Protein AF-A0A934XZX6-F1 (afdb_monomer_lite)

Radius of gyration: 15.82 Å; chains: 1; bounding box: 39×32×46 Å

pLDDT: mean 93.65, std 9.52, range [42.94, 98.75]

Structure (mmCIF, N/CA/C/O backbone):
data_AF-A0A934XZX6-F1
#
_entry.id   AF-A0A934XZX6-F1
#
loop_
_atom_site.group_PDB
_atom_site.id
_atom_site.type_symbol
_atom_site.label_atom_id
_atom_site.label_alt_id
_atom_site.label_comp_id
_atom_site.label_asym_id
_atom_site.label_entity_id
_atom_site.label_seq_id
_atom_site.pdbx_PDB_ins_code
_atom_site.Cartn_x
_atom_site.Cartn_y
_atom_site.Cartn_z
_atom_site.occupancy
_atom_site.B_iso_or_equiv
_atom_site.auth_seq_id
_atom_site.auth_comp_id
_atom_site.auth_asym_id
_atom_site.auth_atom_id
_atom_site.pdbx_PDB_model_num
ATOM 1 N N . MET A 1 1 ? -11.039 -6.666 7.374 1.00 94.94 1 MET A N 1
ATOM 2 C CA . MET A 1 1 ? -9.966 -7.394 6.669 1.00 94.94 1 MET A CA 1
ATOM 3 C C . MET A 1 1 ? -8.770 -6.469 6.512 1.00 94.94 1 MET A C 1
ATOM 5 O O . MET A 1 1 ? -8.986 -5.279 6.306 1.00 94.94 1 MET A O 1
ATOM 9 N N . PHE A 1 2 ? -7.554 -7.000 6.624 1.00 96.88 2 PHE A N 1
ATOM 10 C CA . PHE A 1 2 ? -6.313 -6.301 6.284 1.00 96.88 2 PHE A CA 1
ATOM 11 C C . PHE A 1 2 ? -5.575 -7.137 5.237 1.00 96.88 2 PHE A C 1
ATOM 13 O O . PHE A 1 2 ? -5.331 -8.318 5.480 1.00 96.88 2 PHE A O 1
ATOM 20 N N . VAL A 1 3 ? -5.245 -6.537 4.098 1.00 97.12 3 VAL A N 1
ATOM 21 C CA . VAL A 1 3 ? -4.488 -7.172 3.016 1.00 97.12 3 VAL A CA 1
ATOM 22 C C . VAL A 1 3 ? -3.254 -6.330 2.735 1.00 97.12 3 VAL A C 1
ATOM 24 O O . VAL A 1 3 ? -3.350 -5.121 2.529 1.00 97.12 3 VAL A O 1
ATOM 27 N N . PHE A 1 4 ? -2.100 -6.990 2.708 1.00 96.38 4 PHE A N 1
ATOM 28 C CA . PHE A 1 4 ? -0.853 -6.423 2.217 1.00 96.38 4 PHE A CA 1
ATOM 29 C C . PHE A 1 4 ? -0.413 -7.201 0.978 1.00 96.38 4 PHE A C 1
ATOM 31 O O . PHE A 1 4 ? -0.257 -8.419 1.037 1.00 96.38 4 PHE A O 1
ATOM 38 N N . MET A 1 5 ? -0.235 -6.492 -0.132 1.00 95.00 5 MET A N 1
ATOM 39 C CA . MET A 1 5 ? 0.213 -7.037 -1.410 1.00 95.00 5 MET A CA 1
ATOM 40 C C . MET A 1 5 ? 1.557 -6.419 -1.761 1.00 95.00 5 MET A C 1
ATOM 42 O O . MET A 1 5 ? 1.690 -5.198 -1.760 1.00 95.00 5 MET A O 1
ATOM 46 N N . THR A 1 6 ? 2.551 -7.246 -2.080 1.00 93.38 6 THR A N 1
ATOM 47 C CA . THR A 1 6 ? 3.895 -6.780 -2.437 1.00 93.38 6 THR A CA 1
ATOM 48 C C . THR A 1 6 ? 4.460 -7.585 -3.596 1.00 93.38 6 THR A C 1
ATOM 50 O O . THR A 1 6 ? 4.534 -8.805 -3.512 1.00 93.38 6 THR A O 1
ATOM 53 N N . SER A 1 7 ? 4.810 -6.903 -4.682 1.00 92.56 7 SER A N 1
ATOM 54 C CA . SER A 1 7 ? 5.421 -7.476 -5.891 1.00 92.56 7 SER A CA 1
ATOM 55 C C . SER A 1 7 ? 5.932 -6.332 -6.776 1.00 92.56 7 SER A C 1
ATOM 57 O O . SER A 1 7 ? 5.983 -5.176 -6.348 1.00 92.56 7 SER A O 1
ATOM 59 N N . HIS A 1 8 ? 6.294 -6.640 -8.016 1.00 93.56 8 HIS A N 1
ATOM 60 C CA . HIS A 1 8 ? 6.417 -5.655 -9.080 1.00 93.56 8 HIS A CA 1
ATOM 61 C C . HIS A 1 8 ? 5.036 -5.145 -9.523 1.00 93.56 8 HIS A C 1
ATOM 63 O O . HIS A 1 8 ? 4.007 -5.771 -9.252 1.00 93.56 8 HIS A O 1
ATOM 69 N N . GLY A 1 9 ? 5.028 -4.005 -10.210 1.00 93.75 9 GLY A N 1
ATOM 70 C CA . GLY A 1 9 ? 3.834 -3.457 -10.844 1.00 93.75 9 GLY A CA 1
ATOM 71 C C . GLY A 1 9 ? 4.145 -2.917 -12.235 1.00 93.75 9 GLY A C 1
ATOM 72 O O . GLY A 1 9 ? 5.299 -2.572 -12.506 1.00 93.75 9 GLY A O 1
ATOM 73 N N . SER A 1 10 ? 3.134 -2.883 -13.100 1.00 95.25 10 SER A N 1
ATOM 74 C CA . SER A 1 10 ? 3.214 -2.342 -14.463 1.00 95.25 10 SER A CA 1
ATOM 75 C C . SER A 1 10 ? 2.642 -0.924 -14.560 1.00 95.25 10 SER A C 1
ATOM 77 O O . SER A 1 10 ? 1.935 -0.464 -13.661 1.00 95.25 10 SER A O 1
ATOM 79 N N . GLU A 1 11 ? 2.934 -0.226 -15.661 1.00 95.94 11 GLU A N 1
ATOM 80 C CA . GLU A 1 11 ? 2.376 1.108 -15.948 1.00 95.94 11 GLU A CA 1
ATOM 81 C C . GLU A 1 11 ? 0.853 1.074 -16.140 1.00 95.94 11 GLU A C 1
ATOM 83 O O . GLU A 1 11 ? 0.170 2.065 -15.889 1.00 95.94 11 GLU A O 1
ATOM 88 N N . GLU A 1 12 ? 0.315 -0.091 -16.503 1.00 96.50 12 GLU A N 1
ATOM 89 C CA . GLU A 1 12 ? -1.111 -0.405 -16.587 1.00 96.50 12 GLU A CA 1
ATOM 90 C C . GLU A 1 12 ? -1.752 -0.704 -15.218 1.00 96.50 12 GLU A C 1
ATOM 92 O O . GLU A 1 12 ? -2.917 -1.094 -15.148 1.00 96.50 12 GLU A O 1
ATOM 97 N N . HIS A 1 13 ? -1.010 -0.499 -14.124 1.00 95.94 13 HIS A N 1
ATOM 98 C CA . HIS A 1 13 ? -1.451 -0.696 -12.737 1.00 95.94 13 HIS A CA 1
ATOM 99 C C . HIS A 1 13 ? -1.786 -2.142 -12.388 1.00 95.94 13 HIS A C 1
ATOM 101 O O . HIS A 1 13 ? -2.587 -2.396 -11.489 1.00 95.94 13 HIS A O 1
ATOM 107 N N . GLU A 1 14 ? -1.143 -3.097 -13.053 1.00 96.44 14 GLU A N 1
ATOM 108 C CA . GLU A 1 14 ? -1.261 -4.507 -12.705 1.00 96.44 14 GLU A CA 1
ATOM 109 C C . GLU A 1 14 ? -0.247 -4.866 -11.616 1.00 96.44 14 GLU A C 1
ATOM 111 O O . GLU A 1 14 ? 0.923 -4.478 -11.669 1.00 96.44 14 GLU A O 1
ATOM 116 N N . TRP A 1 15 ? -0.680 -5.647 -10.630 1.00 95.44 15 TRP A N 1
ATOM 117 C CA . TRP A 1 15 ? 0.200 -6.274 -9.654 1.00 95.44 15 TRP A CA 1
ATOM 118 C C . TRP A 1 15 ? 0.687 -7.607 -10.203 1.00 95.44 15 TRP A C 1
ATOM 120 O O . TRP A 1 15 ? -0.116 -8.494 -10.522 1.00 95.44 15 TRP A O 1
ATOM 130 N N . ILE A 1 16 ? 2.009 -7.739 -10.310 1.00 93.38 16 ILE A N 1
ATOM 131 C CA . ILE A 1 16 ? 2.596 -8.827 -11.080 1.00 93.38 16 ILE A CA 1
ATOM 132 C C . ILE A 1 16 ? 2.594 -10.129 -10.274 1.00 93.38 16 ILE A C 1
ATOM 134 O O . ILE A 1 16 ? 3.205 -10.225 -9.207 1.00 93.38 16 ILE A O 1
ATOM 138 N N . VAL A 1 17 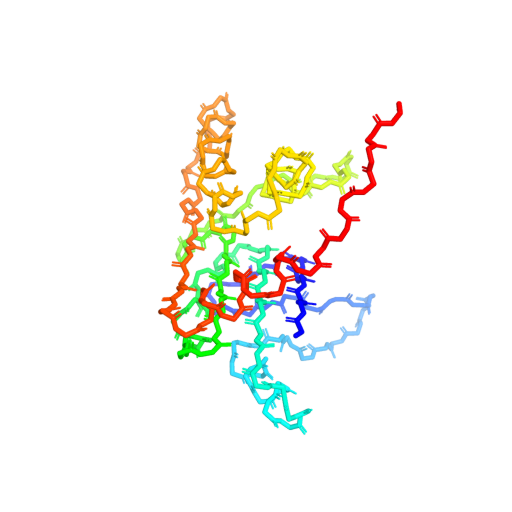? 1.940 -11.150 -10.819 1.00 92.19 17 VAL A N 1
ATOM 139 C CA . VAL A 1 17 ? 1.924 -12.528 -10.339 1.00 92.19 17 VAL A CA 1
ATOM 140 C C . VAL A 1 17 ? 2.897 -13.346 -11.186 1.00 92.19 17 VAL A C 1
ATOM 142 O O . VAL A 1 17 ? 2.690 -13.533 -12.386 1.00 92.19 17 VAL A O 1
ATOM 145 N N . GLN A 1 18 ? 3.936 -13.890 -10.554 1.00 88.81 18 GLN A N 1
ATOM 146 C CA . GLN A 1 18 ? 4.909 -14.752 -11.222 1.00 88.81 18 GLN A CA 1
ATOM 147 C C . GLN A 1 18 ? 5.114 -16.054 -10.443 1.00 88.81 18 GLN A C 1
ATOM 149 O O . GLN A 1 18 ? 5.358 -16.037 -9.237 1.00 88.81 18 GLN A O 1
ATOM 154 N N . LEU A 1 19 ? 5.033 -17.192 -11.142 1.00 88.25 19 LEU A N 1
ATOM 155 C CA . LEU A 1 19 ? 5.304 -18.518 -10.583 1.00 88.25 19 LEU A CA 1
ATOM 156 C C . LEU A 1 19 ? 6.055 -19.378 -11.605 1.00 88.25 19 LEU A C 1
ATOM 158 O O . LEU A 1 19 ? 5.447 -20.069 -12.424 1.00 88.25 19 LEU A O 1
ATOM 162 N N . GLY A 1 20 ? 7.387 -19.329 -11.551 1.00 88.38 20 GLY A N 1
ATOM 163 C CA . GLY A 1 20 ? 8.241 -19.981 -12.546 1.00 88.38 20 GLY A CA 1
ATOM 164 C C . GLY A 1 20 ? 7.925 -19.485 -13.959 1.00 88.38 20 GLY A C 1
ATOM 165 O O . GLY A 1 20 ? 7.745 -18.286 -14.165 1.00 88.38 20 GLY A O 1
ATOM 166 N N . ASP A 1 21 ? 7.802 -20.422 -14.899 1.00 89.25 21 ASP A N 1
ATOM 167 C CA . ASP A 1 21 ? 7.522 -20.140 -16.315 1.00 89.25 21 ASP A CA 1
ATOM 168 C C . ASP A 1 21 ? 6.016 -20.131 -16.649 1.00 89.25 21 ASP A C 1
ATOM 170 O O . ASP A 1 21 ? 5.629 -20.154 -17.819 1.00 89.25 21 ASP A O 1
ATOM 174 N N . LEU A 1 22 ? 5.137 -20.144 -15.639 1.00 89.81 22 LEU A N 1
ATOM 175 C CA . LEU A 1 22 ? 3.692 -20.131 -15.862 1.00 89.81 22 LEU A CA 1
ATOM 176 C C . LEU A 1 22 ? 3.215 -18.742 -16.288 1.00 89.81 22 LEU A C 1
ATOM 178 O O . LEU A 1 22 ? 3.472 -17.743 -15.617 1.00 89.81 22 LEU A O 1
ATOM 182 N N . THR A 1 23 ? 2.429 -18.696 -17.362 1.00 89.00 23 THR A N 1
ATOM 183 C CA . THR A 1 23 ? 1.658 -17.504 -17.721 1.00 89.00 23 THR A CA 1
ATOM 184 C C . THR A 1 23 ? 0.444 -17.408 -16.801 1.00 89.00 23 THR A C 1
ATOM 186 O O . THR A 1 23 ? -0.488 -18.205 -16.909 1.00 89.00 23 THR A O 1
ATOM 189 N N . LEU A 1 24 ? 0.473 -16.447 -15.880 1.00 91.56 24 LEU A N 1
ATOM 190 C CA . LEU A 1 24 ? -0.615 -16.170 -14.946 1.00 91.56 24 LEU A CA 1
ATOM 191 C C . LEU A 1 24 ? -1.299 -14.850 -15.298 1.00 91.56 24 LEU A C 1
ATOM 193 O O . LEU A 1 24 ? -0.683 -13.946 -15.865 1.00 91.56 24 LEU A O 1
ATOM 197 N N . THR A 1 25 ? -2.578 -14.746 -14.948 1.00 93.31 25 THR A N 1
ATOM 198 C CA . THR A 1 25 ? -3.305 -13.478 -15.005 1.00 93.31 25 THR A CA 1
ATOM 199 C C . THR A 1 25 ? -2.773 -12.562 -13.910 1.00 93.31 25 THR A C 1
ATOM 201 O O . THR A 1 25 ? -2.671 -12.974 -12.752 1.00 93.31 25 THR A O 1
ATOM 204 N N . GLN A 1 26 ? -2.408 -11.340 -14.289 1.00 96.12 26 GLN A N 1
ATOM 205 C CA . GLN A 1 26 ? -1.978 -10.313 -13.347 1.00 96.12 26 GLN A CA 1
ATOM 206 C C . GLN A 1 26 ? -3.193 -9.803 -12.564 1.00 96.12 26 GLN A C 1
ATOM 208 O O . GLN A 1 26 ? -4.323 -9.936 -13.026 1.00 96.12 26 GLN A O 1
ATOM 213 N N . ILE A 1 27 ? -2.985 -9.264 -11.365 1.00 97.19 27 ILE A N 1
ATOM 214 C CA . ILE A 1 27 ? -4.105 -8.789 -10.540 1.00 97.19 27 ILE A CA 1
ATOM 215 C C . ILE A 1 27 ? -4.313 -7.311 -10.837 1.00 97.19 27 ILE A C 1
ATOM 217 O O . ILE A 1 27 ? -3.401 -6.524 -10.612 1.00 97.19 27 ILE A O 1
ATOM 221 N N . THR A 1 28 ? -5.501 -6.912 -11.278 1.00 97.81 28 THR A N 1
ATOM 222 C CA . THR A 1 28 ? -5.862 -5.499 -11.489 1.00 97.81 28 THR A CA 1
ATOM 223 C C . THR A 1 28 ? -6.515 -4.882 -10.240 1.00 97.81 28 THR A C 1
ATOM 225 O O . THR A 1 28 ? -6.878 -5.604 -9.299 1.00 97.81 28 THR A O 1
ATOM 228 N N . PRO A 1 29 ? -6.693 -3.548 -10.180 1.00 97.62 29 PRO A N 1
ATOM 229 C CA . PRO A 1 29 ? -7.475 -2.918 -9.118 1.00 97.62 29 PRO A CA 1
ATOM 230 C C . PRO A 1 29 ? -8.926 -3.418 -9.050 1.00 97.62 29 PRO A C 1
ATOM 232 O O . PRO A 1 29 ? -9.439 -3.644 -7.951 1.00 97.62 29 PRO A O 1
ATOM 235 N N . ASP A 1 30 ? -9.565 -3.640 -10.202 1.00 97.94 30 ASP A N 1
ATOM 236 C CA . ASP A 1 30 ? -10.945 -4.130 -10.291 1.00 97.94 30 ASP A CA 1
ATOM 237 C C . ASP A 1 30 ? -11.081 -5.572 -9.783 1.00 97.94 30 ASP A C 1
ATOM 239 O O . ASP A 1 30 ? -12.019 -5.870 -9.040 1.00 97.94 30 ASP A O 1
ATOM 243 N N . ASP A 1 31 ? -10.113 -6.446 -10.086 1.00 97.69 31 ASP A N 1
ATOM 244 C CA . ASP A 1 31 ? -10.094 -7.824 -9.570 1.00 97.69 31 ASP A CA 1
ATOM 245 C C . ASP A 1 31 ? -10.093 -7.851 -8.039 1.00 97.69 31 ASP A C 1
ATOM 247 O O . ASP A 1 31 ? -10.774 -8.664 -7.411 1.00 97.69 31 ASP A O 1
ATOM 251 N N . LEU A 1 32 ? -9.344 -6.937 -7.415 1.00 97.19 32 LEU A N 1
ATOM 252 C CA . LEU A 1 32 ? -9.272 -6.841 -5.962 1.00 97.19 32 LEU A CA 1
ATOM 253 C C . LEU A 1 32 ? -10.585 -6.326 -5.355 1.00 97.19 32 LEU A C 1
ATOM 255 O O . LEU A 1 32 ? -11.003 -6.813 -4.302 1.00 97.19 32 LEU A O 1
ATOM 259 N N . VAL A 1 33 ? -11.257 -5.371 -6.007 1.00 97.31 33 VAL A N 1
ATOM 260 C CA . VAL A 1 33 ? -12.599 -4.926 -5.597 1.00 97.31 33 VAL A CA 1
ATOM 261 C C . VAL A 1 33 ? -13.594 -6.082 -5.691 1.00 97.31 33 VAL A C 1
ATOM 263 O O . VAL A 1 33 ? -14.265 -6.371 -4.698 1.00 97.31 33 VAL A O 1
ATOM 266 N N . ALA A 1 34 ? -13.628 -6.784 -6.827 1.00 97.88 34 ALA A N 1
ATOM 267 C CA . ALA A 1 34 ? -14.502 -7.934 -7.039 1.00 97.88 34 ALA A CA 1
ATOM 268 C C . ALA A 1 34 ? -14.262 -9.029 -5.988 1.00 97.88 34 ALA A C 1
ATOM 270 O O . ALA A 1 34 ? -15.206 -9.496 -5.356 1.00 97.88 34 ALA A O 1
ATOM 271 N N . ALA A 1 35 ? -12.998 -9.362 -5.705 1.00 97.12 35 ALA A N 1
ATOM 272 C CA . ALA A 1 35 ? -12.647 -10.358 -4.695 1.00 97.12 35 ALA A CA 1
ATOM 273 C C . ALA A 1 35 ? -13.141 -9.983 -3.287 1.00 97.12 35 ALA A C 1
ATOM 275 O O . ALA A 1 35 ? -13.584 -10.849 -2.526 1.00 97.12 35 ALA A O 1
ATOM 276 N N . TYR A 1 36 ? -13.078 -8.702 -2.912 1.00 97.50 36 TYR A N 1
ATOM 277 C CA . TYR A 1 36 ? -13.629 -8.248 -1.636 1.00 97.50 36 TYR A CA 1
ATOM 278 C C . TYR A 1 36 ? -15.150 -8.349 -1.584 1.00 97.50 36 TYR A C 1
ATOM 280 O O . TYR A 1 36 ? -15.693 -8.751 -0.550 1.00 97.50 36 TYR A O 1
ATOM 288 N N . ASP A 1 37 ? -15.819 -7.964 -2.665 1.00 96.62 37 ASP A N 1
ATOM 289 C CA . ASP A 1 37 ? -17.275 -7.921 -2.734 1.00 96.62 37 ASP A CA 1
ATOM 290 C C . ASP A 1 37 ? -17.859 -9.346 -2.749 1.00 96.62 37 ASP A C 1
ATOM 292 O O . ASP A 1 37 ? -18.757 -9.640 -1.954 1.00 96.62 37 ASP A O 1
ATOM 296 N N . ASP A 1 38 ? -17.264 -10.263 -3.519 1.00 98.00 38 ASP A N 1
ATOM 297 C CA . ASP A 1 38 ? -17.613 -11.692 -3.554 1.00 98.00 38 ASP A CA 1
ATOM 298 C C . ASP A 1 38 ? -17.432 -12.367 -2.187 1.00 98.00 38 ASP A C 1
ATOM 300 O O . ASP A 1 38 ? -18.231 -13.212 -1.775 1.00 98.00 38 ASP A O 1
ATOM 304 N N . ALA A 1 39 ? -16.403 -11.964 -1.437 1.00 97.69 39 ALA A N 1
ATOM 305 C CA . ALA A 1 39 ? -16.158 -12.444 -0.079 1.00 97.69 39 ALA A CA 1
ATOM 306 C C . ALA A 1 39 ? -17.036 -11.755 0.990 1.00 97.69 39 ALA A C 1
ATOM 308 O O . ALA A 1 39 ? -16.933 -12.086 2.176 1.00 97.69 39 ALA A O 1
ATOM 309 N N . GLY A 1 40 ? -17.872 -10.778 0.618 1.00 97.50 40 GLY A N 1
ATOM 310 C CA . GLY A 1 40 ? -18.708 -10.012 1.549 1.00 97.50 40 GLY A CA 1
ATOM 311 C C . GLY A 1 40 ? -17.913 -9.115 2.510 1.00 97.50 40 GLY A C 1
ATOM 312 O O . GLY A 1 40 ? -18.368 -8.814 3.621 1.00 97.50 40 GLY A O 1
ATOM 313 N N . ILE A 1 41 ? -16.704 -8.692 2.128 1.00 97.62 41 ILE A N 1
ATOM 314 C CA . ILE A 1 41 ? -15.796 -7.909 2.973 1.00 97.62 41 ILE A CA 1
ATOM 315 C C . ILE A 1 41 ? -16.170 -6.426 2.913 1.00 97.62 41 ILE A C 1
ATOM 317 O O . ILE A 1 41 ? -15.725 -5.670 2.055 1.00 97.62 41 ILE A O 1
ATOM 321 N N . ARG A 1 42 ? -16.934 -5.978 3.912 1.00 96.50 42 ARG A N 1
ATOM 322 C CA . ARG A 1 42 ? -17.336 -4.568 4.040 1.00 96.50 42 ARG A CA 1
ATOM 323 C C . ARG A 1 42 ? -16.199 -3.631 4.457 1.00 96.50 42 ARG A C 1
ATOM 325 O O . ARG A 1 42 ? -16.029 -2.574 3.862 1.00 96.50 42 ARG A O 1
ATOM 332 N N . TRP A 1 43 ? -15.484 -3.969 5.534 1.00 98.19 43 TRP A N 1
ATOM 333 C CA . TRP A 1 43 ? -14.438 -3.121 6.119 1.00 98.19 43 TRP A CA 1
ATOM 334 C C . TRP A 1 43 ? -13.063 -3.640 5.716 1.00 98.19 43 TRP A C 1
ATOM 336 O O . TRP A 1 43 ? -12.647 -4.720 6.166 1.00 98.19 43 TRP A O 1
ATOM 346 N N . ARG A 1 44 ? -12.363 -2.875 4.880 1.00 97.56 44 ARG A N 1
ATOM 347 C CA . ARG A 1 44 ? -11.115 -3.303 4.242 1.00 97.56 44 ARG A CA 1
ATOM 348 C C . ARG A 1 44 ? -10.004 -2.272 4.407 1.00 97.56 44 ARG A C 1
ATOM 350 O O . ARG A 1 44 ? -10.229 -1.073 4.272 1.00 97.56 44 ARG A O 1
ATOM 357 N N . VAL A 1 45 ? -8.814 -2.770 4.725 1.00 98.38 45 VAL A N 1
ATOM 358 C CA . VAL A 1 45 ? -7.554 -2.034 4.654 1.00 98.38 45 VAL A CA 1
ATOM 359 C C . VAL A 1 45 ? -6.691 -2.738 3.616 1.00 98.38 45 VAL A C 1
ATOM 361 O O . VAL A 1 45 ? -6.360 -3.909 3.809 1.00 98.38 45 VAL A O 1
ATOM 364 N N . SER A 1 46 ? -6.358 -2.039 2.537 1.00 98.56 46 SER A N 1
ATOM 365 C CA . SER A 1 46 ? -5.503 -2.529 1.456 1.00 98.56 46 SER A CA 1
ATOM 366 C C . SER A 1 46 ? -4.200 -1.746 1.456 1.00 98.56 46 SER A C 1
ATOM 368 O O . SER A 1 46 ? -4.212 -0.525 1.311 1.00 98.56 46 SER A O 1
ATOM 370 N N . VAL A 1 47 ? -3.079 -2.444 1.592 1.00 98.38 47 VAL A N 1
ATOM 371 C CA . VAL A 1 47 ? -1.740 -1.872 1.451 1.00 98.38 47 VAL A CA 1
ATOM 372 C C . VAL A 1 47 ? -1.089 -2.507 0.225 1.00 98.38 47 VAL A C 1
ATOM 374 O O . VAL A 1 47 ? -0.827 -3.708 0.225 1.00 98.38 47 VAL A O 1
ATOM 377 N N . VAL A 1 48 ? -0.850 -1.718 -0.821 1.00 97.94 48 VAL A N 1
ATOM 378 C CA . VAL A 1 48 ? -0.299 -2.182 -2.102 1.00 97.94 48 VAL A CA 1
ATOM 379 C C . VAL A 1 48 ? 1.108 -1.614 -2.276 1.00 97.94 48 VAL A C 1
ATOM 381 O O . VAL A 1 48 ? 1.293 -0.416 -2.481 1.00 97.94 48 VAL A O 1
ATOM 384 N N . SER A 1 49 ? 2.114 -2.478 -2.172 1.00 96.69 49 SER A N 1
ATOM 385 C CA . SER A 1 49 ? 3.530 -2.142 -2.330 1.00 96.69 49 SER A CA 1
ATOM 386 C C . SER A 1 49 ? 4.055 -2.655 -3.665 1.00 96.69 49 SER A C 1
ATOM 388 O O . SER A 1 49 ? 4.530 -3.785 -3.752 1.00 96.69 49 SER A O 1
ATOM 390 N N . ALA A 1 50 ? 3.965 -1.814 -4.693 1.00 95.81 50 ALA A N 1
ATOM 391 C CA . ALA A 1 50 ? 4.502 -2.064 -6.028 1.00 95.81 50 ALA A CA 1
ATOM 392 C C . ALA A 1 50 ? 4.767 -0.734 -6.759 1.00 95.81 50 ALA A C 1
ATOM 394 O O . ALA A 1 50 ? 4.221 0.310 -6.371 1.00 95.81 50 ALA A O 1
ATOM 395 N N . CYS A 1 51 ? 5.554 -0.773 -7.841 1.00 96.31 51 CYS A N 1
ATOM 396 C CA . CYS A 1 51 ? 5.623 0.345 -8.787 1.00 96.31 51 CYS A CA 1
ATOM 397 C C . CYS A 1 51 ? 4.223 0.645 -9.334 1.00 96.31 51 CYS A C 1
ATOM 399 O O . CYS A 1 51 ? 3.413 -0.268 -9.485 1.00 96.31 51 CYS A O 1
ATOM 401 N N . TYR A 1 52 ? 3.933 1.923 -9.576 1.00 97.69 52 TYR A N 1
ATOM 402 C CA . TYR A 1 52 ? 2.659 2.403 -10.118 1.00 97.69 52 TYR A CA 1
ATOM 403 C C . TYR A 1 52 ? 1.419 2.043 -9.272 1.00 97.69 52 TYR A C 1
ATOM 405 O O . TYR A 1 52 ? 0.279 2.216 -9.704 1.00 97.69 52 TYR A O 1
ATOM 413 N N . SER A 1 53 ? 1.615 1.594 -8.022 1.00 98.00 53 SER A N 1
ATOM 414 C CA . SER A 1 53 ? 0.539 1.135 -7.126 1.00 98.00 53 SER A CA 1
ATOM 415 C C . SER A 1 53 ? -0.527 2.191 -6.828 1.00 98.00 53 SER A C 1
ATOM 417 O O . SER A 1 53 ? -1.643 1.833 -6.456 1.00 98.00 53 SER A O 1
ATOM 419 N N . GLY A 1 54 ? -0.241 3.477 -7.045 1.00 97.69 54 GLY A N 1
ATOM 420 C CA . GLY A 1 54 ? -1.218 4.561 -6.951 1.00 97.69 54 GLY A CA 1
ATOM 421 C C . GLY A 1 54 ? -2.441 4.376 -7.857 1.00 97.69 54 GLY A C 1
ATOM 422 O O . GLY A 1 54 ? -3.501 4.913 -7.541 1.00 97.69 54 GLY A O 1
ATOM 423 N N . GLY A 1 55 ? -2.353 3.560 -8.917 1.00 97.88 55 GLY A N 1
ATOM 424 C CA . GLY A 1 55 ? -3.509 3.170 -9.735 1.00 97.88 55 GLY A CA 1
ATOM 425 C C . GLY A 1 55 ? -4.613 2.445 -8.955 1.00 9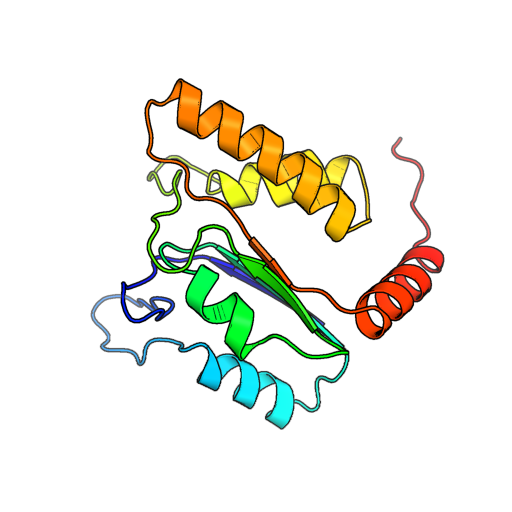7.88 55 GLY A C 1
ATOM 426 O O . GLY A 1 55 ? -5.795 2.589 -9.258 1.00 97.88 55 GLY A O 1
ATOM 427 N N . TYR A 1 56 ? -4.259 1.756 -7.865 1.00 98.25 56 TYR A N 1
ATOM 428 C CA . TYR A 1 56 ? -5.230 1.117 -6.971 1.00 98.25 56 TYR A CA 1
ATOM 429 C C . TYR A 1 56 ? -5.966 2.122 -6.085 1.00 98.25 56 TYR A C 1
ATOM 431 O O . TYR A 1 56 ? -7.063 1.829 -5.610 1.00 98.25 56 TYR A O 1
ATOM 439 N N . ALA A 1 57 ? -5.368 3.286 -5.810 1.00 97.06 57 ALA A N 1
ATOM 440 C CA . ALA A 1 57 ? -5.856 4.198 -4.782 1.00 97.06 57 ALA A CA 1
ATOM 441 C C . ALA A 1 57 ? -7.279 4.690 -5.075 1.00 97.06 57 ALA A C 1
ATOM 443 O O . ALA A 1 57 ? -8.117 4.682 -4.175 1.00 97.06 57 ALA A O 1
ATOM 444 N N . GLU A 1 58 ? -7.549 5.092 -6.320 1.00 95.00 58 GLU A N 1
ATOM 445 C CA . GLU A 1 58 ? -8.854 5.628 -6.718 1.00 95.00 58 GLU A CA 1
ATOM 446 C C . GLU A 1 58 ? -9.905 4.524 -6.875 1.00 95.00 58 GLU A C 1
ATOM 448 O O . GLU A 1 58 ? -11.000 4.643 -6.334 1.00 95.00 58 GLU A O 1
ATOM 453 N N . VAL A 1 59 ? -9.559 3.413 -7.536 1.00 97.62 59 VAL A N 1
ATOM 454 C CA . VAL A 1 59 ? -10.497 2.305 -7.799 1.00 97.62 59 VAL A CA 1
ATOM 455 C C . VAL A 1 59 ? -10.981 1.650 -6.501 1.00 97.62 59 VAL A C 1
ATOM 457 O O . VAL A 1 59 ? -12.157 1.318 -6.361 1.00 97.62 59 VAL A O 1
ATOM 460 N N . LEU A 1 60 ? -10.098 1.497 -5.509 1.00 97.69 60 LEU A N 1
ATOM 461 C CA . LEU A 1 60 ? -10.455 0.889 -4.224 1.00 97.69 60 LEU A CA 1
ATOM 462 C C . LEU A 1 60 ? -11.073 1.874 -3.218 1.00 97.69 60 LEU A C 1
ATOM 464 O O . LEU A 1 60 ? -11.464 1.450 -2.117 1.00 97.69 60 LEU A O 1
ATOM 468 N N . ALA A 1 61 ? -11.134 3.169 -3.540 1.00 97.31 61 ALA A N 1
ATOM 469 C CA . ALA A 1 61 ? -11.658 4.181 -2.636 1.00 97.31 61 ALA A CA 1
ATOM 470 C C . ALA A 1 61 ? -13.149 3.938 -2.364 1.00 97.31 61 ALA A C 1
ATOM 472 O O . ALA A 1 61 ? -13.983 3.869 -3.261 1.00 97.31 61 ALA A O 1
ATOM 473 N N . ALA A 1 62 ? -13.503 3.814 -1.087 1.00 97.44 62 ALA A N 1
ATOM 474 C CA . ALA A 1 62 ? -14.884 3.664 -0.650 1.00 97.44 62 ALA A CA 1
ATOM 475 C C . ALA A 1 62 ? -15.025 4.155 0.796 1.00 97.44 62 ALA A C 1
ATOM 477 O O . ALA A 1 62 ? -14.043 4.138 1.542 1.00 97.44 62 ALA A O 1
ATOM 478 N N . PRO A 1 63 ? -16.240 4.508 1.261 1.00 98.38 63 PRO A N 1
ATOM 479 C CA . PRO A 1 63 ? -16.449 4.951 2.641 1.00 98.38 63 PRO A CA 1
ATOM 480 C C . PRO A 1 63 ? -15.937 3.961 3.702 1.00 98.38 63 PRO A C 1
ATOM 482 O O . PRO A 1 63 ? -15.570 4.363 4.804 1.00 98.38 63 PRO A O 1
ATOM 485 N N . THR A 1 64 ? -15.910 2.667 3.373 1.00 98.38 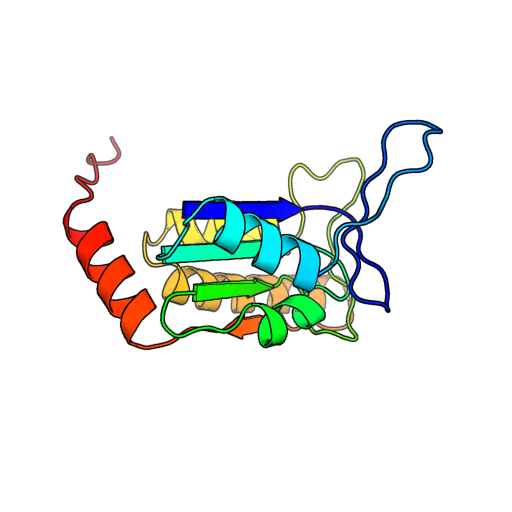64 THR A N 1
ATOM 486 C CA . THR A 1 64 ? -15.491 1.565 4.250 1.00 98.38 64 THR A CA 1
ATOM 487 C C . THR A 1 64 ? -14.118 0.979 3.887 1.00 98.38 64 THR A C 1
ATOM 489 O O . THR A 1 64 ? -13.788 -0.127 4.325 1.00 98.38 64 THR A O 1
ATOM 492 N N . SER A 1 65 ? -13.318 1.707 3.101 1.00 98.31 65 SER A N 1
ATOM 493 C CA . SER A 1 65 ? -12.017 1.272 2.585 1.00 98.31 65 SER A CA 1
ATOM 494 C C . SER A 1 65 ? -10.910 2.251 2.972 1.00 98.31 65 SER A C 1
ATOM 496 O O . SER A 1 65 ? -11.045 3.457 2.772 1.00 98.31 65 SER A O 1
ATOM 498 N N . LEU A 1 66 ? -9.816 1.725 3.521 1.00 98.62 66 LEU A N 1
ATOM 499 C CA . LEU A 1 66 ? -8.548 2.435 3.676 1.00 98.62 66 LEU A CA 1
ATOM 500 C C . LEU A 1 66 ? -7.566 1.844 2.666 1.00 98.62 66 LEU A C 1
ATOM 502 O O . LEU A 1 66 ? -7.282 0.649 2.724 1.00 98.62 66 LEU A O 1
ATOM 506 N N . VAL A 1 67 ? -7.039 2.669 1.768 1.00 98.69 67 VAL A N 1
ATOM 507 C CA . VAL A 1 67 ? -6.092 2.242 0.731 1.00 98.69 67 VAL A CA 1
ATOM 508 C C . VAL A 1 67 ? -4.782 2.982 0.927 1.00 98.69 67 VAL A C 1
ATOM 510 O O . VAL A 1 67 ? -4.772 4.205 1.055 1.00 98.69 67 VAL A O 1
ATOM 513 N N . ILE A 1 68 ? -3.679 2.244 0.961 1.00 98.75 68 ILE A N 1
ATOM 514 C CA . ILE A 1 68 ? -2.325 2.778 1.083 1.00 98.75 68 ILE A CA 1
ATOM 515 C C . ILE A 1 68 ? -1.487 2.189 -0.047 1.00 98.75 68 ILE A C 1
ATOM 517 O O . ILE A 1 68 ? -1.527 0.985 -0.289 1.00 98.75 68 ILE A O 1
ATOM 521 N N . THR A 1 69 ? -0.730 3.036 -0.734 1.00 98.56 69 THR A N 1
ATOM 522 C CA . THR A 1 69 ? 0.071 2.666 -1.908 1.00 98.56 69 THR A CA 1
ATOM 523 C C . THR A 1 69 ? 1.509 3.131 -1.723 1.00 98.56 69 THR A C 1
ATOM 525 O O . THR A 1 69 ? 1.749 4.189 -1.133 1.00 98.56 69 THR A O 1
ATOM 528 N N . ALA A 1 70 ? 2.465 2.329 -2.189 1.00 98.12 70 ALA A N 1
ATOM 529 C CA . ALA A 1 70 ? 3.890 2.621 -2.037 1.00 98.12 70 ALA A CA 1
ATOM 530 C C . ALA A 1 70 ? 4.416 3.672 -3.017 1.00 98.12 70 ALA A C 1
ATOM 532 O O . ALA A 1 70 ? 5.489 4.214 -2.777 1.00 98.12 70 ALA A O 1
ATOM 533 N N . ALA A 1 71 ? 3.685 3.952 -4.094 1.00 98.12 71 ALA A N 1
ATOM 534 C CA . ALA A 1 71 ? 4.045 4.962 -5.077 1.00 98.12 71 ALA A CA 1
ATOM 535 C C . ALA A 1 71 ? 2.800 5.594 -5.704 1.00 98.12 71 ALA A C 1
ATOM 537 O O . ALA A 1 71 ? 1.712 5.018 -5.670 1.00 98.12 71 ALA A O 1
ATOM 538 N N . ARG A 1 72 ? 2.971 6.757 -6.330 1.00 98.31 72 ARG A N 1
ATOM 539 C CA . ARG A 1 72 ? 1.980 7.369 -7.221 1.00 98.31 72 ARG A CA 1
ATOM 540 C C . ARG A 1 72 ? 1.761 6.510 -8.475 1.00 98.31 72 ARG A C 1
ATOM 542 O O . ARG A 1 72 ? 2.590 5.678 -8.830 1.00 98.31 72 ARG A O 1
ATOM 549 N N . ALA A 1 73 ? 0.632 6.718 -9.150 1.00 97.69 73 ALA A N 1
ATOM 550 C CA . ALA A 1 73 ? 0.194 5.924 -10.304 1.00 97.69 73 ALA A CA 1
ATOM 551 C C . ALA A 1 73 ? 1.144 5.960 -11.523 1.00 97.69 73 ALA A C 1
ATOM 553 O O . ALA A 1 73 ? 1.058 5.102 -12.387 1.00 97.69 73 ALA A O 1
ATOM 554 N N . ASP A 1 74 ? 2.043 6.936 -11.607 1.00 97.06 74 ASP A N 1
ATOM 555 C CA . ASP A 1 74 ? 3.034 7.139 -12.677 1.00 97.06 74 ASP A CA 1
ATOM 556 C C . ASP A 1 74 ? 4.480 7.104 -12.131 1.00 97.06 74 ASP A C 1
ATOM 558 O O . ASP A 1 74 ? 5.398 7.650 -12.744 1.00 97.06 74 ASP A O 1
ATOM 562 N N . ARG A 1 75 ? 4.690 6.523 -10.939 1.00 96.88 75 ARG A N 1
ATOM 563 C CA . ARG A 1 75 ? 5.991 6.482 -10.256 1.00 96.88 75 ARG A CA 1
ATOM 564 C C . ARG A 1 75 ? 6.387 5.068 -9.852 1.00 96.88 75 ARG A C 1
ATOM 566 O O . ARG A 1 75 ? 5.555 4.232 -9.506 1.00 96.88 75 ARG A O 1
ATOM 573 N N . ASN A 1 76 ? 7.695 4.840 -9.810 1.00 95.75 76 ASN A N 1
ATOM 574 C CA . ASN A 1 76 ? 8.277 3.622 -9.260 1.00 95.75 76 ASN A CA 1
ATOM 575 C C . ASN A 1 76 ? 8.314 3.649 -7.727 1.00 95.75 76 ASN A C 1
ATOM 577 O O . ASN A 1 76 ? 8.292 4.708 -7.105 1.00 95.75 76 ASN A O 1
ATOM 581 N N . SER A 1 77 ? 8.411 2.460 -7.131 1.00 92.75 77 SER A N 1
ATOM 582 C CA . SER A 1 77 ? 8.738 2.256 -5.713 1.00 92.75 77 SER A CA 1
ATOM 583 C C . SER A 1 77 ? 10.060 1.491 -5.592 1.00 92.75 77 SER A C 1
ATOM 585 O O . SER A 1 77 ? 10.383 0.705 -6.484 1.00 92.75 77 SER A O 1
ATOM 587 N N . PHE A 1 78 ? 10.809 1.676 -4.501 1.00 93.62 78 PHE A N 1
ATOM 588 C CA . PHE A 1 78 ? 12.204 1.217 -4.406 1.00 93.62 78 PHE A CA 1
ATOM 589 C C . PHE A 1 78 ? 12.468 0.203 -3.281 1.00 93.62 78 PHE A C 1
ATOM 591 O O . PHE A 1 78 ? 11.634 -0.055 -2.407 1.00 93.62 78 PHE A O 1
ATOM 598 N N . GLY A 1 79 ? 13.676 -0.368 -3.294 1.00 85.38 79 GLY A N 1
ATOM 599 C CA . GLY A 1 79 ? 14.172 -1.269 -2.251 1.00 85.38 79 GLY A CA 1
ATOM 600 C C . GLY A 1 79 ? 13.896 -2.757 -2.478 1.00 85.38 79 GLY A C 1
ATOM 601 O O . GLY A 1 79 ? 13.975 -3.523 -1.527 1.00 85.38 79 GLY A O 1
ATOM 602 N N . CYS A 1 80 ? 13.576 -3.185 -3.701 1.00 76.56 80 CYS A N 1
ATOM 603 C CA . CYS A 1 80 ? 13.329 -4.591 -4.061 1.00 76.56 80 CYS A CA 1
ATOM 604 C C . CYS A 1 80 ? 14.613 -5.387 -4.398 1.00 76.56 80 CYS A C 1
ATOM 606 O O . CYS A 1 80 ? 14.592 -6.266 -5.256 1.00 76.56 80 CYS A O 1
ATOM 608 N N . GLY A 1 81 ? 15.751 -5.043 -3.785 1.00 72.00 81 GLY A N 1
ATOM 609 C CA . GLY A 1 81 ? 17.030 -5.718 -4.034 1.00 72.00 81 GLY A CA 1
ATOM 610 C C . GLY A 1 81 ? 17.062 -7.146 -3.478 1.00 72.00 81 GLY A C 1
ATOM 611 O O . GLY A 1 81 ? 16.368 -7.446 -2.513 1.00 72.00 81 GLY A O 1
ATOM 612 N N . ALA A 1 82 ? 17.898 -8.015 -4.058 1.00 61.16 82 ALA A N 1
ATOM 613 C CA . ALA A 1 82 ? 17.989 -9.433 -3.682 1.00 61.16 82 ALA A CA 1
ATOM 614 C C . ALA A 1 82 ? 18.349 -9.673 -2.200 1.00 61.16 82 ALA A C 1
ATOM 616 O O . ALA A 1 82 ? 17.943 -10.681 -1.631 1.00 61.16 82 ALA A O 1
ATOM 617 N N . ASP A 1 83 ? 19.064 -8.733 -1.578 1.00 65.94 83 ASP A N 1
ATOM 618 C CA . ASP A 1 83 ? 19.472 -8.800 -0.170 1.00 65.94 83 ASP A CA 1
ATOM 619 C C . ASP A 1 83 ? 18.511 -8.054 0.779 1.00 65.94 83 ASP A C 1
ATOM 621 O O . ASP A 1 83 ? 18.782 -7.921 1.973 1.00 65.94 83 ASP A O 1
ATOM 625 N N . ALA A 1 84 ? 17.403 -7.507 0.266 1.00 74.25 84 ALA A N 1
ATOM 626 C CA . ALA A 1 84 ? 16.466 -6.720 1.057 1.00 74.25 84 ALA A CA 1
ATOM 627 C C . ALA A 1 84 ? 15.322 -7.586 1.606 1.00 74.25 84 ALA A C 1
ATOM 629 O O . ALA A 1 84 ? 14.480 -8.069 0.855 1.00 74.25 84 ALA A O 1
ATOM 630 N N . ASP A 1 85 ? 15.220 -7.686 2.937 1.00 78.12 85 ASP A N 1
ATOM 631 C CA . ASP A 1 85 ? 14.085 -8.355 3.603 1.00 78.12 85 ASP A CA 1
ATOM 632 C C . ASP A 1 85 ? 12.732 -7.670 3.323 1.00 78.12 85 ASP A C 1
ATOM 634 O O . ASP A 1 85 ? 11.674 -8.293 3.397 1.00 78.12 85 ASP A O 1
ATOM 638 N N . LEU A 1 86 ? 12.756 -6.358 3.063 1.00 86.25 86 LEU A N 1
ATOM 639 C CA . LEU A 1 86 ? 11.587 -5.514 2.821 1.00 86.25 86 LEU A CA 1
ATOM 640 C C . LEU A 1 86 ? 11.936 -4.401 1.829 1.00 86.25 86 LEU A C 1
ATOM 642 O O . LEU A 1 86 ? 13.035 -3.842 1.887 1.00 86.25 86 LEU A O 1
ATOM 646 N N . THR A 1 87 ? 10.951 -4.002 1.017 1.00 92.69 87 THR A N 1
ATOM 647 C CA . THR A 1 87 ? 11.011 -2.772 0.209 1.00 92.69 87 THR A CA 1
ATOM 648 C C . THR A 1 87 ? 11.188 -1.535 1.096 1.00 92.69 87 THR A C 1
ATOM 650 O O . THR A 1 87 ? 10.961 -1.585 2.310 1.00 92.69 87 THR A O 1
ATOM 653 N N . TYR A 1 88 ? 11.549 -0.386 0.511 1.00 95.19 88 TYR A N 1
ATOM 654 C CA . TYR A 1 88 ? 11.670 0.867 1.272 1.00 95.19 88 TYR A CA 1
ATOM 655 C C . TYR A 1 88 ? 10.363 1.214 1.971 1.00 95.19 88 TYR A C 1
ATOM 657 O O . TYR A 1 88 ? 10.368 1.495 3.171 1.00 95.19 88 TYR A O 1
ATOM 665 N N . PHE A 1 89 ? 9.250 1.091 1.245 1.00 96.69 89 PHE A N 1
ATOM 666 C CA . PHE A 1 89 ? 7.921 1.269 1.807 1.00 96.69 89 PHE A CA 1
ATOM 667 C C . PHE A 1 89 ? 7.613 0.231 2.891 1.00 96.69 89 PHE A C 1
ATOM 669 O O . PHE A 1 89 ? 7.196 0.600 3.987 1.00 96.69 89 PHE A O 1
ATOM 676 N N . GLY A 1 90 ? 7.848 -1.059 2.625 1.00 95.00 90 GLY A N 1
ATOM 677 C CA . GLY A 1 90 ? 7.568 -2.133 3.580 1.00 95.00 90 GLY A CA 1
ATOM 678 C C . GLY A 1 90 ? 8.308 -1.939 4.904 1.00 95.00 90 GLY A C 1
ATOM 679 O O . GLY A 1 90 ? 7.715 -2.063 5.976 1.00 95.00 90 GLY A O 1
ATOM 680 N N . ARG A 1 91 ? 9.584 -1.545 4.838 1.00 95.25 91 ARG A N 1
ATOM 681 C CA . ARG A 1 91 ? 10.394 -1.213 6.013 1.00 95.25 91 ARG A CA 1
ATOM 682 C C . ARG A 1 91 ? 9.856 0.021 6.740 1.00 95.25 91 ARG A C 1
ATOM 684 O O . AR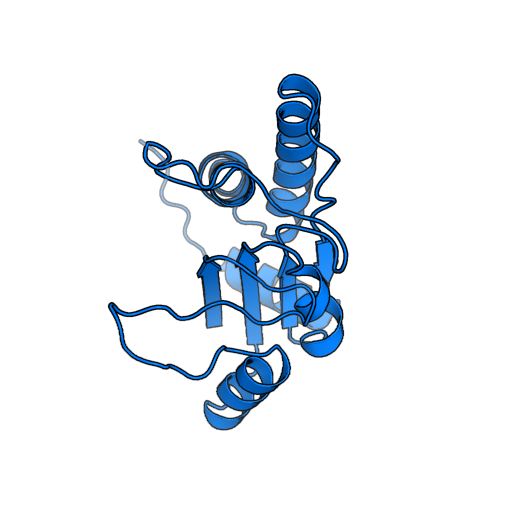G A 1 91 ? 9.618 -0.049 7.944 1.00 95.25 91 ARG A O 1
ATOM 691 N N . ALA A 1 92 ? 9.634 1.118 6.019 1.00 97.00 92 ALA A N 1
ATOM 692 C CA . ALA A 1 92 ? 9.178 2.371 6.612 1.00 97.00 92 ALA A CA 1
ATOM 693 C C . ALA A 1 92 ? 7.799 2.232 7.277 1.00 97.00 92 ALA A C 1
ATOM 695 O O . ALA A 1 92 ? 7.592 2.710 8.390 1.00 97.00 92 ALA A O 1
ATOM 696 N N . TYR A 1 93 ? 6.861 1.538 6.631 1.00 97.75 93 TYR A N 1
ATOM 697 C CA . TYR A 1 93 ? 5.499 1.393 7.132 1.00 97.75 93 TYR A CA 1
ATOM 698 C C . TYR A 1 93 ? 5.391 0.347 8.247 1.00 97.75 93 TYR A C 1
ATOM 700 O O . TYR A 1 93 ? 4.938 0.668 9.347 1.00 97.75 93 TYR A O 1
ATOM 708 N N . PHE A 1 94 ? 5.829 -0.892 8.004 1.00 95.56 94 PHE A N 1
ATOM 709 C CA . PHE A 1 94 ? 5.601 -1.987 8.952 1.00 95.56 94 PHE A CA 1
ATOM 710 C C . PHE A 1 94 ? 6.653 -2.061 10.055 1.00 95.56 94 PHE A C 1
ATOM 712 O O . PHE A 1 94 ? 6.296 -2.193 11.225 1.00 95.56 94 PHE A O 1
ATOM 719 N N . ALA A 1 95 ? 7.938 -1.997 9.700 1.00 94.69 95 ALA A N 1
ATOM 720 C CA . ALA A 1 95 ? 9.012 -2.198 10.672 1.00 94.69 95 ALA A CA 1
ATOM 721 C C . ALA A 1 95 ? 9.268 -0.946 11.523 1.00 94.69 95 ALA A C 1
ATOM 723 O O . ALA A 1 95 ? 9.553 -1.062 12.713 1.00 94.69 95 ALA A O 1
ATOM 724 N N . GLU A 1 96 ? 9.154 0.245 10.932 1.00 96.44 96 GLU A N 1
ATOM 725 C CA . GLU A 1 96 ? 9.513 1.502 11.595 1.00 96.44 96 GLU A CA 1
ATOM 726 C C . GLU A 1 96 ? 8.282 2.255 12.130 1.00 96.44 96 GLU A C 1
ATOM 728 O O . GLU A 1 96 ? 8.230 2.585 13.317 1.00 96.44 96 GLU A O 1
ATOM 733 N N . ALA A 1 97 ? 7.273 2.527 11.297 1.00 97.88 97 ALA A N 1
ATOM 734 C CA . ALA A 1 97 ? 6.146 3.372 11.690 1.00 97.88 97 ALA A CA 1
ATOM 735 C C . ALA A 1 97 ? 5.095 2.645 12.547 1.00 97.88 97 ALA A C 1
ATOM 737 O O . ALA A 1 97 ? 4.692 3.152 13.597 1.00 97.88 97 ALA A O 1
ATOM 738 N N . MET A 1 98 ? 4.670 1.441 12.154 1.00 95.50 98 MET A N 1
ATOM 739 C CA . MET A 1 98 ? 3.685 0.663 12.922 1.00 95.50 98 MET A CA 1
ATOM 740 C C . MET A 1 98 ? 4.224 0.157 14.269 1.00 95.50 98 MET A C 1
ATOM 742 O O . MET A 1 98 ? 3.442 -0.092 15.187 1.00 95.50 98 MET A O 1
ATOM 746 N N . ALA A 1 99 ? 5.548 0.067 14.433 1.00 94.56 99 ALA A N 1
ATOM 747 C CA . ALA A 1 99 ? 6.171 -0.189 15.732 1.00 94.56 99 ALA A CA 1
ATOM 748 C C . ALA A 1 99 ? 5.956 0.970 16.726 1.00 94.56 99 ALA A C 1
ATOM 750 O O . ALA A 1 99 ? 5.945 0.754 17.937 1.00 94.56 99 ALA A O 1
ATOM 751 N N . GLN A 1 100 ? 5.753 2.192 16.224 1.00 96.06 100 GLN A N 1
ATOM 752 C CA . GLN A 1 100 ? 5.554 3.395 17.036 1.00 96.06 100 GLN A CA 1
ATOM 753 C C . GLN A 1 100 ? 4.077 3.695 17.306 1.00 96.06 100 GLN A C 1
ATOM 755 O O . GLN A 1 100 ? 3.744 4.362 18.288 1.00 96.06 100 GLN A O 1
ATOM 760 N N . THR A 1 101 ? 3.165 3.250 16.436 1.00 95.38 101 THR A N 1
ATOM 761 C CA . THR A 1 101 ? 1.737 3.529 16.590 1.00 95.38 101 THR A CA 1
ATOM 762 C C . THR A 1 101 ? 0.849 2.459 15.951 1.00 95.38 101 THR A C 1
ATOM 764 O O . THR A 1 101 ? 1.110 2.036 14.828 1.00 95.38 101 THR A O 1
ATOM 767 N N . PRO A 1 102 ? -0.259 2.060 16.609 1.00 93.50 102 PRO A N 1
ATOM 768 C CA . PRO A 1 102 ? -1.254 1.178 16.001 1.00 93.50 102 PRO A CA 1
ATOM 769 C C . PRO A 1 102 ? -2.203 1.919 15.040 1.00 93.50 102 PRO A C 1
ATOM 771 O O . PRO A 1 102 ? -3.126 1.310 14.501 1.00 93.50 102 PRO A O 1
ATOM 774 N N . ASP A 1 103 ? -2.056 3.237 14.867 1.00 96.38 103 ASP A N 1
ATOM 775 C CA . ASP A 1 103 ? -2.891 4.019 13.960 1.00 96.38 103 ASP A CA 1
ATOM 776 C C . ASP A 1 103 ? -2.325 4.002 12.536 1.00 96.38 103 ASP A C 1
ATOM 778 O O . ASP A 1 103 ? -1.316 4.643 12.264 1.00 96.38 103 ASP A O 1
ATOM 782 N N . PHE A 1 104 ? -3.000 3.299 11.622 1.00 97.62 104 PHE A N 1
ATOM 783 C CA . PHE A 1 104 ? -2.579 3.157 10.227 1.00 97.62 104 PHE A CA 1
ATOM 784 C C . PHE A 1 104 ? -2.352 4.483 9.490 1.00 97.62 104 PHE A C 1
ATOM 786 O O . PHE A 1 104 ? -1.419 4.556 8.691 1.00 97.62 104 PHE A O 1
ATOM 793 N N . VAL A 1 105 ? -3.161 5.516 9.755 1.00 97.81 105 VAL A N 1
ATOM 794 C CA . VAL A 1 105 ? -3.016 6.830 9.102 1.00 97.81 105 VAL A CA 1
ATOM 795 C C . VAL A 1 105 ? -1.790 7.545 9.660 1.00 97.81 105 VAL A C 1
ATOM 797 O O . VAL A 1 105 ? -0.951 8.032 8.908 1.00 97.81 105 VAL A O 1
ATOM 800 N N . LYS A 1 106 ? -1.615 7.530 10.986 1.00 98.12 106 LYS A N 1
ATOM 801 C CA . LYS A 1 106 ? -0.428 8.116 11.622 1.00 98.12 106 LYS A CA 1
ATOM 802 C C . LYS A 1 106 ? 0.857 7.385 11.221 1.00 98.12 106 LYS A C 1
ATOM 804 O O . LYS A 1 106 ? 1.874 8.030 10.986 1.00 98.12 106 LYS A O 1
ATOM 809 N N . ALA A 1 107 ? 0.809 6.057 11.121 1.00 98.38 107 ALA A N 1
ATOM 810 C CA . ALA A 1 107 ? 1.925 5.251 10.645 1.00 98.38 107 ALA A CA 1
ATOM 811 C C . ALA A 1 107 ? 2.286 5.601 9.192 1.00 98.38 107 ALA A C 1
ATOM 813 O O . ALA A 1 107 ? 3.463 5.679 8.856 1.00 98.38 107 ALA A O 1
ATOM 814 N N . PHE A 1 108 ? 1.295 5.880 8.343 1.00 98.56 108 PHE A N 1
ATOM 815 C CA . PHE A 1 108 ? 1.546 6.292 6.963 1.00 98.56 108 PHE A CA 1
ATOM 816 C C . PHE A 1 108 ? 2.276 7.638 6.892 1.00 98.56 108 PHE A C 1
ATOM 818 O O . PHE A 1 108 ? 3.244 7.763 6.149 1.00 98.56 108 PHE A O 1
ATOM 825 N N . GLU A 1 109 ? 1.883 8.621 7.704 1.00 98.50 109 GLU A N 1
ATOM 826 C CA . GLU A 1 109 ? 2.550 9.933 7.739 1.00 98.50 109 GLU A CA 1
ATOM 827 C C . GLU A 1 109 ? 4.019 9.842 8.199 1.00 98.50 109 GLU A C 1
ATOM 829 O O . GLU A 1 109 ? 4.892 10.510 7.636 1.00 98.50 109 GLU A O 1
ATOM 834 N N . ILE A 1 110 ? 4.312 8.975 9.178 1.00 98.62 110 ILE A N 1
ATOM 835 C CA . ILE A 1 110 ? 5.692 8.668 9.594 1.00 98.62 110 ILE A CA 1
ATOM 836 C C . ILE A 1 110 ? 6.448 8.008 8.434 1.00 98.62 110 ILE A C 1
ATOM 838 O O . ILE A 1 110 ? 7.519 8.475 8.046 1.00 98.62 110 ILE A O 1
ATOM 842 N N . ALA A 1 111 ? 5.867 6.965 7.835 1.00 98.38 111 ALA A N 1
ATOM 843 C CA . ALA A 1 111 ? 6.491 6.223 6.745 1.00 98.38 111 ALA A CA 1
ATOM 844 C C . ALA A 1 111 ? 6.783 7.111 5.528 1.00 98.38 111 ALA A C 1
ATOM 846 O O . ALA A 1 111 ? 7.877 7.038 4.979 1.00 98.38 111 ALA A O 1
ATOM 847 N N . ARG A 1 112 ? 5.856 8.000 5.143 1.00 98.38 112 ARG A N 1
ATOM 848 C CA . ARG A 1 112 ? 6.042 8.956 4.037 1.00 98.38 112 ARG A CA 1
ATOM 849 C C . ARG A 1 112 ? 7.276 9.833 4.250 1.00 98.38 112 ARG A C 1
ATOM 851 O O . ARG A 1 112 ? 8.006 10.097 3.299 1.00 98.38 112 ARG A O 1
ATOM 858 N N . THR A 1 113 ? 7.518 10.254 5.491 1.00 98.19 113 THR A N 1
ATOM 859 C CA . THR A 1 113 ? 8.697 11.054 5.850 1.00 98.19 113 THR A CA 1
ATOM 860 C C . THR A 1 113 ? 9.978 10.236 5.686 1.00 98.19 113 THR A C 1
ATOM 862 O O . THR A 1 113 ? 10.876 10.655 4.962 1.00 98.19 113 THR A O 1
ATOM 865 N N . HIS A 1 114 ? 10.030 9.031 6.263 1.00 97.75 114 HIS A N 1
ATOM 866 C CA . HIS A 1 114 ? 11.202 8.151 6.160 1.00 97.75 114 HIS A CA 1
ATOM 867 C C . HIS A 1 114 ? 11.521 7.745 4.713 1.00 97.75 114 HIS A C 1
ATOM 869 O O . HIS A 1 114 ? 12.686 7.673 4.328 1.00 97.75 114 HIS A O 1
ATOM 875 N N . ILE A 1 115 ? 10.490 7.478 3.905 1.00 97.56 115 ILE A N 1
ATOM 876 C CA . ILE A 1 115 ? 10.637 7.133 2.485 1.00 97.56 115 ILE A CA 1
ATOM 877 C C . ILE A 1 115 ? 11.242 8.309 1.725 1.00 97.56 115 ILE A C 1
ATOM 879 O O . ILE A 1 115 ? 12.248 8.127 1.049 1.00 97.56 115 ILE A O 1
ATOM 883 N N . SER A 1 116 ? 10.689 9.516 1.896 1.00 97.38 116 SER A N 1
ATOM 884 C CA . SER A 1 116 ? 11.200 10.714 1.223 1.00 97.38 116 SER A CA 1
ATOM 885 C C . SER A 1 116 ? 12.656 11.014 1.589 1.00 97.38 116 SER A C 1
ATOM 887 O O . SER A 1 116 ? 13.434 11.406 0.721 1.00 97.38 116 SER A O 1
ATOM 889 N N . GLU A 1 117 ? 13.041 10.822 2.852 1.00 97.00 117 GLU A N 1
ATOM 890 C CA . GLU A 1 117 ? 14.426 10.991 3.296 1.00 97.00 117 GLU A CA 1
ATOM 891 C C . GLU A 1 117 ? 15.356 9.954 2.663 1.00 97.00 117 GLU A C 1
ATOM 893 O O . GLU A 1 117 ? 16.412 10.316 2.149 1.00 97.00 117 GLU A O 1
ATOM 898 N N . ARG A 1 118 ? 14.960 8.676 2.664 1.00 95.62 118 ARG A N 1
ATOM 899 C CA . ARG A 1 118 ? 15.774 7.585 2.119 1.00 95.62 118 ARG A CA 1
ATOM 900 C C . ARG A 1 118 ? 15.946 7.696 0.607 1.00 95.62 118 ARG A C 1
ATOM 902 O O . ARG A 1 118 ? 17.067 7.626 0.125 1.00 95.62 118 ARG A O 1
ATOM 909 N N . GLU A 1 119 ? 14.862 7.937 -0.124 1.00 96.88 119 GLU A N 1
ATOM 910 C CA . GLU A 1 119 ? 14.905 8.128 -1.580 1.00 96.88 119 GLU A CA 1
ATOM 911 C C . GLU A 1 119 ? 15.801 9.306 -1.961 1.00 96.88 119 GLU A C 1
ATOM 913 O O . GLU A 1 119 ? 16.601 9.194 -2.881 1.00 96.88 119 GLU A O 1
ATOM 918 N N . LYS A 1 120 ? 15.748 10.402 -1.197 1.00 96.94 120 LYS A N 1
ATOM 919 C CA . LYS A 1 120 ? 16.635 11.547 -1.410 1.00 96.94 120 LYS A CA 1
ATOM 920 C C . LYS A 1 120 ? 18.105 11.226 -1.126 1.00 96.94 120 LYS A C 1
ATOM 922 O O . LYS A 1 120 ? 18.973 11.751 -1.815 1.00 96.94 120 LYS A O 1
ATOM 927 N N . LEU A 1 121 ? 18.395 10.432 -0.094 1.00 96.19 121 LEU A N 1
ATOM 928 C CA . LEU A 1 121 ? 19.766 10.021 0.233 1.00 96.19 121 LEU A CA 1
ATOM 929 C C . LEU A 1 121 ? 20.372 9.131 -0.856 1.00 96.19 121 LEU A C 1
ATOM 931 O O . LEU A 1 121 ? 21.567 9.238 -1.121 1.00 96.19 121 LEU A O 1
ATOM 935 N N . ASP A 1 122 ? 19.541 8.310 -1.492 1.00 94.75 122 ASP A N 1
ATOM 936 C CA . ASP A 1 122 ? 19.946 7.383 -2.550 1.00 94.75 122 ASP A CA 1
ATOM 937 C C . ASP A 1 122 ? 19.798 7.970 -3.968 1.00 94.75 122 ASP A C 1
ATOM 939 O O . ASP A 1 122 ? 20.012 7.261 -4.948 1.00 94.75 122 ASP A O 1
ATOM 943 N N . ASP A 1 123 ? 19.462 9.262 -4.078 1.00 95.56 123 ASP A N 1
ATOM 944 C CA . ASP A 1 123 ? 19.287 10.003 -5.338 1.00 95.56 123 ASP A CA 1
ATOM 945 C C . ASP A 1 123 ? 18.214 9.404 -6.274 1.00 95.56 123 ASP A C 1
ATOM 947 O O . ASP A 1 123 ? 18.341 9.401 -7.499 1.00 95.56 123 ASP A O 1
ATOM 951 N N . PHE A 1 124 ? 17.132 8.882 -5.691 1.00 95.00 124 PHE A N 1
ATOM 952 C CA . PHE A 1 124 ? 15.964 8.408 -6.430 1.00 95.00 124 PHE A CA 1
ATOM 953 C C . PHE A 1 124 ? 14.913 9.504 -6.621 1.00 95.00 124 PHE A C 1
ATOM 955 O O . PHE A 1 124 ? 14.696 10.361 -5.761 1.00 95.00 124 PHE A O 1
ATOM 962 N N . ASP A 1 125 ? 14.185 9.416 -7.737 1.00 94.62 125 ASP A N 1
ATOM 963 C CA . ASP A 1 125 ? 12.939 10.157 -7.918 1.00 94.62 125 ASP A CA 1
ATOM 964 C C . ASP A 1 125 ? 11.932 9.757 -6.836 1.00 94.62 125 ASP A C 1
ATOM 966 O O . ASP A 1 125 ? 11.716 8.571 -6.594 1.00 94.62 125 ASP A O 1
ATOM 970 N N . ALA A 1 126 ? 11.277 10.741 -6.219 1.00 97.19 126 ALA A N 1
ATOM 971 C CA . ALA A 1 126 ? 10.327 10.478 -5.144 1.00 97.19 126 ALA A CA 1
ATOM 972 C C . ALA A 1 126 ? 9.178 9.569 -5.620 1.00 97.19 126 ALA A C 1
ATOM 974 O O . ALA A 1 126 ? 8.482 9.886 -6.592 1.00 97.19 126 ALA A O 1
ATOM 975 N N . SER A 1 127 ? 8.946 8.469 -4.899 1.00 97.62 127 SER A N 1
ATOM 976 C CA . SER A 1 127 ? 7.843 7.544 -5.197 1.00 97.62 127 SER A CA 1
ATOM 977 C C . SER A 1 127 ? 6.473 8.158 -4.905 1.00 97.62 127 SER A C 1
ATOM 979 O O . SER A 1 127 ? 5.482 7.787 -5.532 1.00 97.62 127 SER A O 1
ATOM 981 N N . GLU A 1 128 ? 6.418 9.129 -3.988 1.00 98.25 128 GLU A N 1
ATOM 982 C CA . GLU A 1 128 ? 5.200 9.798 -3.514 1.00 98.25 128 GLU A CA 1
ATOM 983 C C . GLU A 1 128 ? 4.106 8.801 -3.061 1.00 98.25 128 GLU A C 1
ATOM 985 O O . GLU A 1 128 ? 3.036 8.736 -3.676 1.00 98.25 128 GLU A O 1
ATOM 990 N N . PRO A 1 129 ? 4.334 8.030 -1.973 1.00 98.31 129 PRO A N 1
ATOM 991 C CA . PRO A 1 129 ? 3.331 7.116 -1.429 1.00 98.31 129 PRO A CA 1
ATOM 992 C C . PRO A 1 129 ? 2.000 7.833 -1.178 1.00 98.31 129 PRO A C 1
ATOM 994 O O . PRO A 1 129 ? 1.985 8.992 -0.746 1.00 98.31 129 PRO A O 1
ATOM 997 N N . GLN A 1 130 ? 0.877 7.148 -1.401 1.00 98.62 130 GLN A N 1
ATOM 998 C CA . GLN A 1 130 ? -0.458 7.749 -1.294 1.00 98.62 130 GLN A CA 1
ATOM 999 C C . GLN A 1 130 ? -1.350 7.002 -0.308 1.00 98.62 130 GLN A C 1
ATOM 1001 O O . GLN A 1 130 ? -1.251 5.786 -0.148 1.00 98.62 130 GLN A O 1
ATOM 1006 N N . ILE A 1 131 ? -2.280 7.741 0.295 1.00 98.56 131 ILE A N 1
ATOM 1007 C CA . ILE A 1 131 ? -3.344 7.212 1.146 1.00 98.56 131 ILE A CA 1
ATOM 1008 C C . ILE A 1 131 ? -4.704 7.713 0.652 1.00 98.56 131 ILE A C 1
ATOM 1010 O O . ILE A 1 131 ? -4.848 8.860 0.210 1.00 98.56 131 ILE A O 1
ATOM 1014 N N . ARG A 1 132 ? -5.709 6.841 0.705 1.00 98.44 132 ARG A N 1
ATOM 1015 C CA . ARG A 1 132 ? -7.127 7.168 0.535 1.00 98.44 132 ARG A CA 1
ATOM 1016 C C . ARG A 1 132 ? -7.889 6.606 1.718 1.00 98.44 132 ARG A C 1
ATOM 1018 O O . ARG A 1 132 ? -7.823 5.413 2.002 1.00 98.44 132 ARG A O 1
ATOM 1025 N N . SER A 1 133 ? -8.601 7.480 2.407 1.00 97.94 133 SER A N 1
ATOM 1026 C CA . SER A 1 133 ? -9.410 7.147 3.568 1.00 97.94 133 SER A CA 1
ATOM 1027 C C . SER A 1 133 ? -10.716 7.930 3.531 1.00 97.94 133 SER A C 1
ATOM 1029 O O . SER A 1 133 ? -10.887 8.869 2.751 1.00 97.94 133 SER A O 1
ATOM 1031 N N . ALA A 1 134 ? -11.653 7.528 4.382 1.00 98.00 134 ALA A N 1
ATOM 1032 C CA . ALA A 1 134 ? -12.912 8.221 4.578 1.00 98.00 134 ALA A CA 1
ATOM 1033 C C . ALA A 1 134 ? -13.322 8.160 6.058 1.00 98.00 134 ALA A C 1
ATOM 1035 O O . ALA A 1 134 ? -12.937 7.220 6.764 1.00 98.00 134 ALA A O 1
ATOM 1036 N N . PRO A 1 135 ? -14.167 9.094 6.538 1.00 98.38 135 PRO A N 1
ATOM 1037 C CA . PRO A 1 135 ? -14.582 9.110 7.938 1.00 98.38 135 PRO A CA 1
ATOM 1038 C C . PRO A 1 135 ? -15.144 7.775 8.465 1.00 98.38 135 PRO A C 1
ATOM 1040 O O . PRO A 1 135 ? -14.791 7.409 9.587 1.00 98.38 135 PRO A O 1
ATOM 1043 N N . PRO A 1 136 ? -15.963 6.998 7.717 1.00 98.62 136 PRO A N 1
ATOM 1044 C CA . PRO A 1 136 ? -16.519 5.763 8.268 1.00 98.62 136 PRO A CA 1
ATOM 1045 C C . PRO A 1 136 ? -15.465 4.682 8.537 1.00 98.62 136 PRO A C 1
ATOM 1047 O O . PRO A 1 136 ? -15.512 4.051 9.593 1.00 98.62 136 PRO A O 1
ATOM 1050 N N . ILE A 1 137 ? -14.499 4.467 7.633 1.00 98.50 137 ILE A N 1
ATOM 1051 C CA . ILE A 1 137 ? -13.416 3.500 7.874 1.00 98.50 137 ILE A CA 1
ATOM 1052 C C . ILE A 1 137 ? -12.506 3.957 9.015 1.00 98.50 137 ILE A C 1
ATOM 1054 O O . ILE A 1 137 ? -12.130 3.138 9.850 1.00 98.50 137 ILE A O 1
ATOM 1058 N N . GLU A 1 138 ? -12.204 5.252 9.121 1.00 98.25 138 GLU A N 1
ATOM 1059 C CA . GLU A 1 138 ? -11.376 5.780 10.211 1.00 98.25 138 GLU A CA 1
ATOM 1060 C C . GLU A 1 138 ? -12.047 5.605 11.577 1.00 98.25 138 GLU A C 1
ATOM 1062 O O . GLU A 1 138 ? -11.404 5.164 12.531 1.00 98.25 138 GLU A O 1
ATOM 1067 N N . GLN A 1 139 ? -13.356 5.861 11.668 1.00 98.19 139 GLN A N 1
ATOM 1068 C CA . GLN A 1 139 ? -14.136 5.613 12.884 1.00 98.19 139 GLN A CA 1
ATOM 1069 C C . GLN A 1 139 ? -14.163 4.126 13.243 1.00 98.19 139 GLN A C 1
ATOM 1071 O O . GLN A 1 139 ? -13.940 3.768 14.402 1.00 98.19 139 GLN A O 1
ATOM 1076 N N . GLN A 1 140 ? -14.385 3.250 12.258 1.00 97.94 140 GLN A N 1
ATOM 1077 C CA . GLN A 1 140 ? -14.370 1.805 12.475 1.00 97.94 140 GLN A CA 1
ATOM 1078 C C . GLN A 1 140 ? -12.997 1.324 12.964 1.00 97.94 140 GLN A C 1
ATOM 1080 O O . GLN A 1 140 ? -12.917 0.501 13.877 1.00 97.94 140 GLN A O 1
ATOM 1085 N N . LEU A 1 141 ? -11.913 1.843 12.385 1.00 97.38 141 LEU A N 1
ATOM 1086 C CA . LEU A 1 141 ? -10.549 1.530 12.801 1.00 97.38 141 LEU A CA 1
ATOM 1087 C C . LEU A 1 141 ? -10.249 2.066 14.201 1.00 97.38 141 LEU A C 1
ATOM 1089 O O . LEU A 1 141 ? -9.642 1.354 14.994 1.00 97.38 141 LEU A O 1
ATOM 1093 N N . ALA A 1 142 ? -10.707 3.269 14.551 1.00 96.81 142 ALA A N 1
ATOM 1094 C CA . ALA A 1 142 ? -10.576 3.807 15.904 1.00 96.81 142 ALA A CA 1
ATOM 1095 C C . ALA A 1 142 ? -11.323 2.946 16.938 1.00 96.81 142 ALA A C 1
ATOM 1097 O O . ALA A 1 142 ? -10.764 2.627 17.990 1.00 96.81 142 ALA A O 1
ATOM 1098 N N . ALA A 1 143 ? -12.544 2.510 16.613 1.00 96.19 143 ALA A N 1
ATOM 1099 C CA . ALA A 1 143 ? -13.319 1.594 17.444 1.00 96.19 143 ALA A CA 1
ATOM 1100 C C . ALA A 1 143 ? -12.629 0.230 17.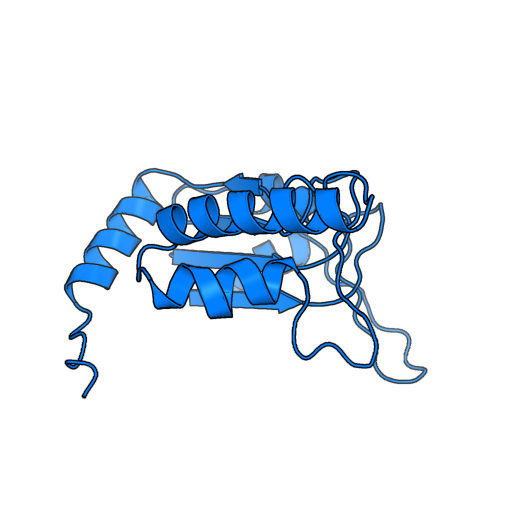584 1.00 96.19 143 ALA A C 1
ATOM 1102 O O . ALA A 1 143 ? -12.559 -0.306 18.683 1.00 96.19 143 ALA A O 1
ATOM 1103 N N . TRP A 1 144 ? -12.062 -0.317 16.506 1.00 94.81 144 TRP A N 1
ATOM 1104 C CA . TRP A 1 144 ? -11.265 -1.542 16.582 1.00 94.81 144 TRP A CA 1
ATOM 1105 C C . TRP A 1 144 ? -10.017 -1.353 17.457 1.00 94.81 144 TRP A C 1
ATOM 1107 O O . TRP A 1 144 ? -9.762 -2.168 18.344 1.00 94.81 144 TRP A O 1
ATOM 1117 N N . ARG A 1 145 ? -9.273 -0.256 17.281 1.00 93.69 145 ARG A N 1
ATOM 1118 C CA . ARG A 1 145 ? -8.053 0.030 18.052 1.00 93.69 145 ARG A CA 1
ATOM 1119 C C . ARG A 1 145 ? -8.305 0.153 19.550 1.00 93.69 145 ARG A C 1
ATOM 1121 O O . ARG A 1 145 ? -7.466 -0.297 20.322 1.00 93.69 145 ARG A O 1
ATOM 1128 N N . SER A 1 146 ? -9.446 0.695 19.977 1.00 93.19 146 SER A N 1
ATOM 1129 C CA . SER A 1 146 ? -9.784 0.779 21.407 1.00 93.19 146 SER A CA 1
ATOM 1130 C C . SER A 1 146 ? -9.998 -0.596 22.057 1.00 93.19 146 SER A C 1
ATOM 1132 O O . SER A 1 146 ? -9.880 -0.725 23.275 1.00 93.19 146 SER A O 1
ATOM 1134 N N . THR A 1 147 ? -10.245 -1.643 21.258 1.00 91.75 147 THR A N 1
ATOM 1135 C CA . THR A 1 147 ? -10.328 -3.033 21.739 1.00 91.75 147 THR A CA 1
ATOM 1136 C C . THR A 1 147 ? -8.964 -3.713 21.880 1.00 91.75 147 THR A C 1
ATOM 1138 O O . THR A 1 147 ? -8.866 -4.756 22.535 1.00 91.75 147 THR A O 1
ATOM 1141 N N . LEU A 1 148 ? -7.900 -3.144 21.296 1.00 87.00 148 LEU A N 1
ATOM 1142 C CA . LEU A 1 148 ? -6.559 -3.71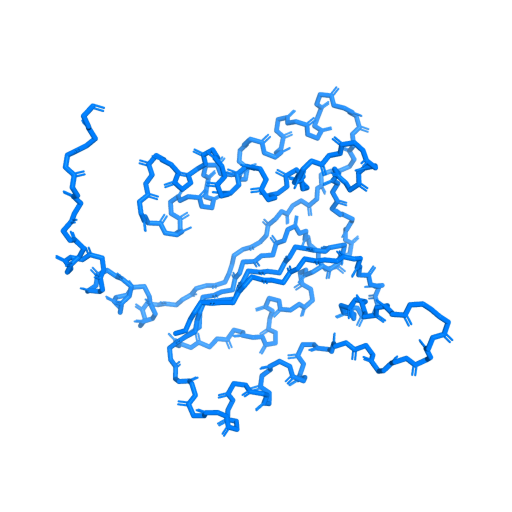5 21.371 1.00 87.00 148 LEU A CA 1
ATOM 1143 C C . LEU A 1 148 ? -6.032 -3.603 22.803 1.00 87.00 148 LEU A C 1
ATOM 1145 O O . LEU A 1 148 ? -5.667 -2.534 23.286 1.00 87.00 148 LEU A O 1
ATOM 1149 N N . ARG A 1 149 ? -5.931 -4.745 23.485 1.00 72.00 149 ARG A N 1
ATOM 1150 C CA . ARG A 1 149 ? -5.152 -4.855 24.720 1.00 72.00 149 ARG A CA 1
ATOM 1151 C C . ARG A 1 149 ? -3.676 -4.872 24.346 1.00 72.00 149 ARG A C 1
ATOM 1153 O O . ARG A 1 149 ? -3.106 -5.943 24.144 1.00 72.00 149 ARG A O 1
ATOM 1160 N N . LEU A 1 150 ? -3.066 -3.696 24.228 1.00 63.97 150 LEU A N 1
ATOM 1161 C CA . LEU A 1 150 ? -1.617 -3.594 24.083 1.00 63.97 150 LEU A CA 1
ATOM 1162 C C . LEU A 1 150 ? -0.984 -4.229 25.328 1.00 63.97 150 LEU A C 1
ATOM 1164 O O . LEU A 1 150 ? -1.116 -3.719 26.441 1.00 63.97 150 LEU A O 1
ATOM 1168 N N . ARG A 1 151 ? -0.361 -5.402 25.161 1.00 55.91 151 ARG A N 1
ATOM 1169 C CA . ARG A 1 151 ? 0.466 -5.982 26.222 1.00 55.91 151 ARG A CA 1
ATOM 1170 C C . ARG A 1 151 ? 1.626 -5.012 26.467 1.00 55.91 151 ARG A C 1
ATOM 1172 O O . ARG A 1 151 ? 2.203 -4.551 25.482 1.00 55.91 151 ARG A O 1
ATOM 1179 N N . PRO A 1 152 ? 1.990 -4.712 27.726 1.00 49.00 152 PRO A N 1
ATOM 1180 C CA . PRO A 1 152 ? 3.190 -3.934 27.993 1.00 49.00 152 PRO A CA 1
ATOM 1181 C C . PRO A 1 152 ? 4.378 -4.645 27.341 1.00 49.00 152 PRO A C 1
ATOM 1183 O O . PRO A 1 152 ? 4.567 -5.843 27.577 1.00 49.00 152 PRO A O 1
ATOM 1186 N N . GLN A 1 153 ? 5.132 -3.937 26.498 1.00 55.53 153 GLN A N 1
ATOM 1187 C CA . GLN A 1 153 ? 6.432 -4.423 26.047 1.00 55.53 153 GLN A CA 1
ATOM 1188 C C . GLN A 1 153 ? 7.308 -4.561 27.300 1.00 55.53 153 GLN A C 1
ATOM 1190 O O . GLN A 1 153 ? 7.463 -3.597 28.050 1.00 55.53 153 GLN A O 1
ATOM 1195 N N . ARG A 1 154 ? 7.742 -5.791 27.588 1.00 42.94 154 ARG A N 1
ATOM 1196 C CA . ARG A 1 154 ? 8.706 -6.088 28.652 1.00 42.94 154 ARG A CA 1
ATOM 1197 C C . ARG A 1 154 ? 10.113 -5.811 28.161 1.00 42.94 154 ARG A C 1
ATOM 1199 O O . ARG A 1 154 ? 10.349 -6.096 26.967 1.00 42.94 154 ARG A O 1
#

Secondary structure (DSSP, 8-state):
-EEEEES-B-TT-PBPP-BTTB--PPBPHHHHHHHHHHTT--SEEEEEESTTTTHHHHHT--TTEEEEESS-TT-------TT-SS-HHHIIIIIIITTT-S-HHHHHHHHHHHHHHHHHHTTPPP---EEE--HHHHHHHHHHHHT---PPP-

Foldseek 3Di:
DEDEAAAEADLQLWHDDDDPPDDDDTQHLVNVVVVCVVVVPQAYEYEYEYFLNLNNAVSQADQRYKYKYQAHNRGGFADPDPPGPDGLLRCQQPVNQCVVDVQNVRSNVRSLVSQVVVCVVVVHDRRRIDIHYHPNNNVVSVVVVVPDPPDPDD

Sequence (154 aa):
MFVFMTSHGSEEHEWIVQLGDLTLTQITPDDLVAAYDDAGIRWRVSVVSACYSGGYAEVLAAPTSLVITAARADRNSFGCGADADLTYFGRAYFAEAMAQTPDFVKAFEIARTHISEREKLDDFDASEPQIRSAPPIEQQLAAWRSTLRLRPQR